Protein AF-A0A537M0L9-F1 (afdb_monomer)

Radius of gyration: 21.34 Å; Cα contacts (8 Å, |Δi|>4): 87; chains: 1; bounding box: 41×54×50 Å

Sequence (105 aa):
MASITVQRPVVIKAIVTEAFKRLYVADLEEAIKRVDAIVQQIDVQSRRVELERQVSPQTRNIRAQLEMERQRQEGTRIELQARLREAQDLQLNTEFLQGTIEGTV

Nearest PDB structures (foldseek):
  8vaa-assembly1_S  TM=8.910E-01  e=4.530E-01  Legionella pneumophila
  8vaa-assembly1_K  TM=8.905E-01  e=5.833E-01  Legionella pneumophila
  8vaa-assembly1_Q  TM=8.910E-01  e=5.833E-01  Legionella pneumophila
  6r1m-assembly1_B  TM=4.943E-01  e=2.658E+00  Escherichia coli
  6r1m-assembly1_A  TM=4.969E-01  e=3.422E+00  Escherichia coli

Solvent-accessible surface area (backbone atoms only — not comparable to full-atom values): 6104 Å² total; per-residue (Å²): 135,89,85,82,77,52,83,43,84,41,71,49,69,44,70,34,40,74,67,54,49,52,52,53,48,49,53,45,53,51,51,44,53,52,50,52,52,53,48,52,52,50,51,54,52,49,53,53,62,63,68,49,85,68,87,42,76,65,53,55,52,51,51,56,49,53,50,53,51,45,54,50,52,51,52,52,44,53,53,49,52,50,51,43,52,54,56,68,68,57,57,77,75,38,81,40,79,80,46,76,46,83,42,82,90

pLDDT: mean 71.6, std 15.48, range [29.91, 89.31]

InterPro domains:
  IPR021297 YlqD protein [PF11068] (5-105)

Structure (mmCIF, N/CA/C/O backbone):
data_AF-A0A537M0L9-F1
#
_entry.id   AF-A0A537M0L9-F1
#
loop_
_atom_site.group_PDB
_atom_site.id
_atom_site.type_symbol
_atom_site.label_atom_id
_atom_site.label_alt_id
_atom_site.label_comp_id
_atom_site.label_asym_id
_atom_site.label_entity_id
_atom_site.label_seq_id
_atom_site.pdbx_PDB_ins_code
_atom_site.Cartn_x
_atom_site.Cartn_y
_atom_site.Cartn_z
_atom_site.occupancy
_atom_site.B_iso_or_equiv
_atom_site.auth_seq_id
_atom_site.auth_comp_id
_atom_site.auth_asym_id
_atom_site.auth_atom_id
_atom_site.pdbx_PDB_model_num
ATOM 1 N N . MET A 1 1 ? -11.349 44.052 13.130 1.00 38.19 1 MET A N 1
ATOM 2 C CA . MET A 1 1 ? -11.109 42.907 14.034 1.00 38.19 1 MET A CA 1
ATOM 3 C C . MET A 1 1 ? -10.186 41.951 13.299 1.00 38.19 1 MET A C 1
ATOM 5 O O . MET A 1 1 ? -10.534 41.563 12.194 1.00 38.19 1 MET A O 1
ATOM 9 N N . ALA A 1 2 ? -8.993 41.677 13.829 1.00 47.25 2 ALA A N 1
ATOM 10 C CA . ALA A 1 2 ? -8.024 40.779 13.197 1.00 47.25 2 ALA A CA 1
ATOM 11 C C . ALA A 1 2 ? -8.293 39.341 13.666 1.00 47.25 2 ALA A C 1
ATOM 13 O O . ALA A 1 2 ? -8.204 39.068 14.861 1.00 47.25 2 ALA A O 1
ATOM 14 N N . SER A 1 3 ? -8.670 38.448 12.750 1.00 56.34 3 SER A N 1
ATOM 15 C CA . SER A 1 3 ? -8.791 37.012 13.017 1.00 56.34 3 SER A CA 1
ATOM 16 C C . SER A 1 3 ? -7.423 36.352 12.856 1.00 56.34 3 SER A C 1
ATOM 18 O O . SER A 1 3 ? -6.789 36.507 11.813 1.00 56.34 3 SER A O 1
ATOM 20 N N . ILE A 1 4 ? -6.969 35.625 13.875 1.00 59.53 4 ILE A N 1
ATOM 21 C CA . ILE A 1 4 ? -5.758 34.801 13.821 1.00 59.53 4 ILE A CA 1
ATOM 22 C C . ILE A 1 4 ? -6.208 33.351 13.660 1.00 59.53 4 ILE A C 1
ATOM 24 O O . ILE A 1 4 ? -6.943 32.844 14.502 1.00 59.53 4 ILE A O 1
ATOM 28 N N . THR A 1 5 ? -5.771 32.706 12.582 1.00 44.34 5 THR A N 1
ATOM 29 C CA . THR A 1 5 ? -6.016 31.285 12.307 1.00 44.34 5 THR A CA 1
ATOM 30 C C . THR A 1 5 ? -4.878 30.467 12.909 1.00 44.34 5 THR A C 1
ATOM 32 O O . THR A 1 5 ? -3.709 30.752 12.640 1.00 44.34 5 THR A O 1
ATOM 35 N N . VAL A 1 6 ? -5.201 29.469 13.732 1.00 51.72 6 VAL A N 1
ATOM 36 C CA . VAL A 1 6 ? -4.203 28.641 14.432 1.00 51.72 6 VAL A CA 1
ATOM 37 C C . VAL A 1 6 ? -4.354 27.195 13.979 1.00 51.72 6 VAL A C 1
ATOM 39 O O . VAL A 1 6 ? -5.444 26.629 14.040 1.00 51.72 6 VAL A O 1
ATOM 42 N N . GLN A 1 7 ? -3.259 26.578 13.535 1.00 43.31 7 GLN A N 1
ATOM 43 C CA . GLN A 1 7 ? -3.258 25.157 13.195 1.00 43.31 7 GLN A CA 1
ATOM 44 C C . GLN A 1 7 ? -3.137 24.317 14.467 1.00 43.31 7 GLN A C 1
ATOM 46 O O . GLN A 1 7 ? -2.176 24.463 15.225 1.00 43.31 7 GLN A O 1
ATOM 51 N N . ARG A 1 8 ? -4.126 23.451 14.719 1.00 41.50 8 ARG A N 1
ATOM 52 C CA . ARG A 1 8 ? -4.127 22.534 15.865 1.00 41.50 8 ARG A CA 1
ATOM 53 C C . ARG A 1 8 ? -4.133 21.087 15.361 1.00 41.50 8 ARG A C 1
ATOM 55 O O . ARG A 1 8 ? -5.043 20.725 14.613 1.00 41.50 8 ARG A O 1
ATOM 62 N N . PRO A 1 9 ? -3.199 20.230 15.807 1.00 41.06 9 PRO A N 1
ATOM 63 C CA . PRO A 1 9 ? -3.268 18.806 15.502 1.00 41.06 9 PRO A CA 1
ATOM 64 C C . PRO A 1 9 ? -4.512 18.206 16.173 1.00 41.06 9 PRO A C 1
ATOM 66 O O . PRO A 1 9 ? -4.662 18.269 17.396 1.00 41.06 9 PRO A O 1
ATOM 69 N N . VAL A 1 10 ? -5.431 17.654 15.377 1.00 44.06 10 VAL A N 1
ATOM 70 C CA . VAL A 1 10 ? -6.612 16.934 15.863 1.00 44.06 10 VAL A CA 1
ATOM 71 C C . VAL A 1 10 ? -6.344 15.445 15.708 1.00 44.06 10 VAL A C 1
ATOM 73 O O . VAL A 1 10 ? -6.195 14.914 14.611 1.00 44.06 10 VAL A O 1
ATOM 76 N N . VAL A 1 11 ? -6.263 14.765 16.842 1.00 46.25 11 VAL A N 1
ATOM 77 C CA . VAL A 1 11 ? -6.079 13.319 16.893 1.00 46.25 11 VAL A CA 1
ATOM 78 C C . VAL A 1 11 ? -7.455 12.663 16.843 1.00 46.25 11 VAL A C 1
ATOM 80 O O . VAL A 1 11 ? -8.234 12.807 17.787 1.00 46.25 11 VAL A O 1
ATOM 83 N N . I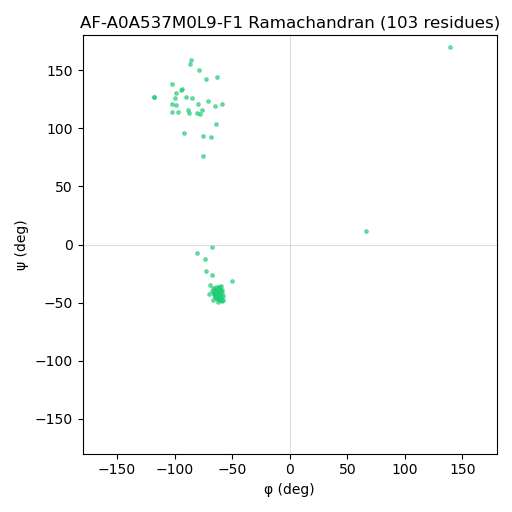LE A 1 12 ? -7.770 11.947 15.759 1.00 50.84 12 ILE A N 1
ATOM 84 C CA . ILE A 1 12 ? -8.993 11.138 15.701 1.00 50.84 12 ILE A CA 1
ATOM 85 C C . ILE A 1 12 ? -8.721 9.830 16.444 1.00 50.84 12 ILE A C 1
ATOM 87 O O . ILE A 1 12 ? -7.920 9.000 16.012 1.00 50.84 12 ILE A O 1
ATOM 91 N N . LYS A 1 13 ? -9.408 9.655 17.573 1.00 51.50 13 LYS A N 1
ATOM 92 C CA . LYS A 1 13 ? -9.453 8.395 18.315 1.00 51.50 13 LYS A CA 1
ATOM 93 C C . LYS A 1 13 ? -10.722 7.651 17.916 1.00 51.50 13 LYS A C 1
ATOM 95 O O . LYS A 1 13 ? -11.820 8.130 18.195 1.00 51.50 13 LYS A O 1
ATOM 100 N N . ALA A 1 14 ? -10.578 6.506 17.257 1.00 60.19 14 ALA A N 1
ATOM 101 C CA . ALA A 1 14 ? -11.702 5.622 16.973 1.00 60.19 14 ALA A CA 1
ATOM 102 C C . ALA A 1 14 ? -11.809 4.574 18.087 1.00 60.19 14 ALA A C 1
ATOM 104 O O . ALA A 1 14 ? -10.807 3.975 18.485 1.00 60.19 14 ALA A O 1
ATOM 105 N N . ILE A 1 15 ? -13.023 4.342 18.591 1.00 62.03 15 ILE A N 1
ATOM 106 C CA . ILE A 1 15 ? -13.296 3.174 19.434 1.00 62.03 15 ILE A CA 1
ATOM 107 C C . ILE A 1 15 ? -13.254 1.957 18.513 1.00 62.03 15 ILE A C 1
ATOM 109 O O . ILE A 1 15 ? -13.993 1.908 17.525 1.00 62.03 15 ILE A O 1
ATOM 113 N N . VAL A 1 16 ? -12.403 0.978 18.827 1.00 63.38 16 VAL A N 1
ATOM 114 C CA . VAL A 1 16 ? -12.305 -0.263 18.049 1.00 63.38 16 VAL A CA 1
ATOM 115 C C . VAL A 1 16 ? -13.589 -1.072 18.235 1.00 63.38 16 VAL A C 1
ATOM 117 O O . VAL A 1 16 ? -13.736 -1.853 19.176 1.00 63.38 16 VAL A O 1
ATOM 120 N N . THR A 1 17 ? -14.540 -0.859 17.328 1.00 72.50 17 THR A N 1
ATOM 121 C CA . THR A 1 17 ? -15.734 -1.695 17.171 1.00 72.50 17 THR A CA 1
ATOM 122 C C . THR A 1 17 ? -15.420 -2.888 16.269 1.00 72.50 17 THR A C 1
ATOM 124 O O . THR A 1 17 ? -14.488 -2.849 15.463 1.00 72.50 17 THR A O 1
ATOM 127 N N . GLU A 1 18 ? -16.208 -3.960 16.359 1.00 70.62 18 GLU A N 1
ATOM 128 C CA . GLU A 1 18 ? -16.005 -5.147 15.514 1.00 70.62 18 GL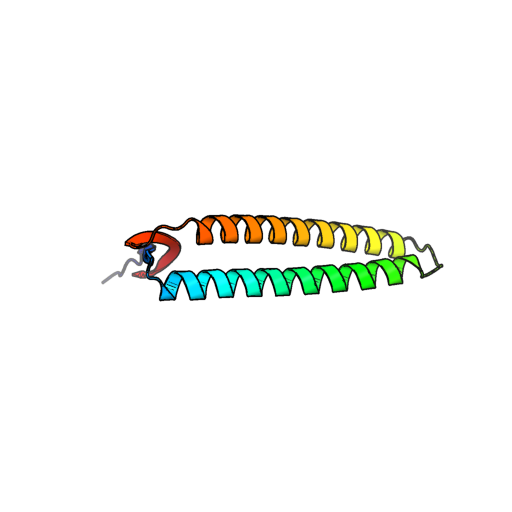U A CA 1
ATOM 129 C C . GLU A 1 18 ? -16.156 -4.822 14.015 1.00 70.62 18 GLU A C 1
ATOM 131 O O . GLU A 1 18 ? -15.386 -5.310 13.185 1.00 70.62 18 GLU A O 1
ATOM 136 N N . ALA A 1 19 ? -17.093 -3.930 13.674 1.00 72.94 19 ALA A N 1
ATOM 137 C CA . ALA A 1 19 ? -17.281 -3.431 12.313 1.00 72.94 19 ALA A CA 1
ATOM 138 C C . ALA A 1 19 ? -16.071 -2.618 11.824 1.00 72.94 19 ALA A C 1
ATOM 140 O O . ALA A 1 19 ? -15.606 -2.836 10.707 1.00 72.94 19 ALA A O 1
ATOM 141 N N . PHE A 1 20 ? -15.521 -1.738 12.672 1.00 73.56 20 PHE A N 1
ATOM 142 C CA . PHE A 1 20 ? -14.302 -0.986 12.363 1.00 73.56 20 PHE A CA 1
ATOM 143 C C . PHE A 1 20 ? -13.120 -1.923 12.113 1.00 73.56 20 PHE A C 1
ATOM 145 O O . PHE A 1 20 ? -12.443 -1.791 11.099 1.00 73.56 20 PHE A O 1
ATOM 152 N N . LYS A 1 21 ? -12.908 -2.912 12.990 1.00 71.38 21 LYS A N 1
ATOM 153 C CA . LYS A 1 21 ? -11.811 -3.877 12.850 1.00 71.38 21 LYS A CA 1
ATOM 154 C C . LYS A 1 21 ? -11.926 -4.678 11.550 1.00 71.38 21 LYS A C 1
ATOM 156 O O . LYS A 1 21 ? -10.928 -4.830 10.855 1.00 71.38 21 LYS A O 1
ATOM 161 N N . ARG A 1 22 ? -13.129 -5.142 11.182 1.00 76.00 22 ARG A N 1
ATOM 162 C CA . ARG A 1 22 ? -13.347 -5.842 9.901 1.00 76.00 22 ARG A CA 1
ATOM 163 C C . ARG A 1 22 ? -13.050 -4.965 8.693 1.00 76.00 22 ARG A C 1
ATOM 165 O O . ARG A 1 22 ? -12.344 -5.421 7.803 1.00 76.00 22 ARG A O 1
ATOM 172 N N . LEU A 1 23 ? -13.588 -3.745 8.657 1.00 79.31 23 LEU A N 1
ATOM 173 C CA . LEU A 1 23 ? -13.368 -2.825 7.538 1.00 79.31 23 LEU A CA 1
ATOM 174 C C . LEU A 1 23 ? -11.890 -2.450 7.421 1.00 79.31 23 LEU A C 1
ATOM 176 O O . LEU A 1 23 ? -11.326 -2.532 6.341 1.00 79.31 23 LEU A O 1
ATOM 180 N N . TYR A 1 24 ? -11.239 -2.145 8.542 1.00 78.44 24 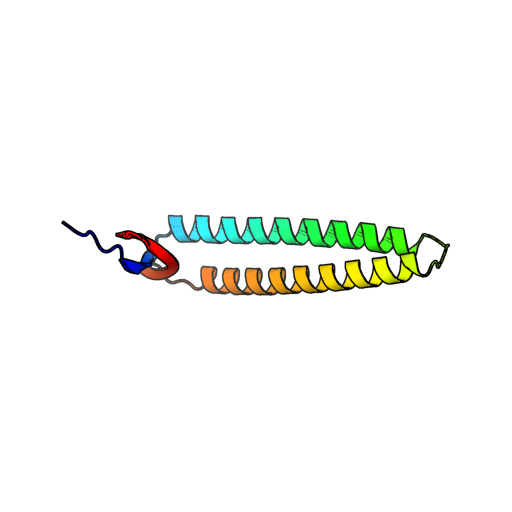TYR A N 1
ATOM 181 C CA . TYR A 1 24 ? -9.828 -1.774 8.563 1.00 78.44 24 TYR A CA 1
ATOM 182 C C . TYR A 1 24 ? -8.910 -2.913 8.100 1.00 78.44 24 TYR A C 1
ATOM 184 O O . TYR A 1 24 ? -7.996 -2.692 7.309 1.00 78.44 24 TYR A O 1
ATOM 192 N N . VAL A 1 25 ? -9.176 -4.148 8.539 1.00 81.44 25 VAL A N 1
ATOM 193 C CA . VAL A 1 25 ? -8.457 -5.337 8.056 1.00 81.44 25 VAL A CA 1
ATOM 194 C C . VAL A 1 25 ? -8.708 -5.554 6.562 1.00 81.44 25 VAL A C 1
ATOM 196 O O . VAL A 1 25 ? -7.751 -5.775 5.825 1.00 81.44 25 VAL A O 1
ATOM 199 N N . ALA A 1 26 ? -9.955 -5.432 6.096 1.00 80.38 26 ALA A N 1
ATOM 200 C CA . ALA A 1 26 ? -10.292 -5.584 4.681 1.00 80.38 26 ALA A CA 1
ATOM 201 C C . ALA A 1 26 ? -9.601 -4.528 3.797 1.00 80.38 26 ALA A C 1
ATOM 203 O O . ALA A 1 26 ? -9.045 -4.875 2.755 1.00 80.38 26 ALA A O 1
ATOM 204 N N . ASP A 1 27 ? -9.563 -3.268 4.236 1.00 82.44 27 ASP A N 1
ATOM 205 C CA . ASP A 1 27 ? -8.883 -2.176 3.533 1.00 82.44 27 ASP A CA 1
ATOM 206 C C . ASP A 1 27 ? -7.370 -2.425 3.434 1.00 82.44 27 ASP A C 1
ATOM 208 O O . ASP A 1 27 ? -6.764 -2.214 2.378 1.00 82.44 27 ASP A O 1
ATOM 212 N N . LEU A 1 28 ? -6.750 -2.904 4.521 1.00 81.19 28 LEU A N 1
ATOM 213 C CA . LEU A 1 28 ? -5.331 -3.269 4.542 1.00 81.19 28 LEU A CA 1
ATOM 214 C C . LEU A 1 28 ? -5.043 -4.469 3.631 1.00 81.19 28 LEU A C 1
ATOM 216 O O . LEU A 1 28 ? -4.067 -4.442 2.882 1.00 81.19 28 LEU A O 1
ATOM 220 N N . GLU A 1 29 ? -5.895 -5.495 3.637 1.00 84.19 29 GLU A N 1
ATOM 221 C CA . GLU A 1 29 ? -5.781 -6.639 2.726 1.00 84.19 29 GLU A CA 1
ATOM 222 C C . GLU A 1 29 ? -5.920 -6.223 1.256 1.00 84.19 29 GLU A C 1
ATOM 224 O O . GLU A 1 29 ? -5.171 -6.699 0.400 1.00 84.19 29 GLU A O 1
ATOM 229 N N . GLU A 1 30 ? -6.848 -5.320 0.938 1.00 86.50 30 GLU A N 1
ATOM 230 C CA . GLU A 1 30 ? -7.017 -4.795 -0.417 1.00 86.50 30 GLU A CA 1
ATOM 231 C C . GLU A 1 30 ? -5.819 -3.935 -0.845 1.00 86.50 30 GLU A C 1
ATOM 233 O O . GLU A 1 30 ? -5.343 -4.044 -1.979 1.00 86.50 30 GLU A O 1
ATOM 238 N N . ALA A 1 31 ? -5.283 -3.113 0.061 1.00 78.50 31 ALA A N 1
ATOM 239 C CA . ALA A 1 31 ? -4.062 -2.353 -0.180 1.00 78.50 31 ALA A CA 1
ATOM 240 C C . ALA A 1 31 ? -2.866 -3.275 -0.467 1.00 78.50 31 ALA A C 1
ATOM 242 O O . ALA A 1 31 ? -2.146 -3.038 -1.438 1.00 78.50 31 ALA A O 1
ATOM 243 N N . ILE A 1 32 ? -2.698 -4.356 0.303 1.00 83.12 32 ILE A N 1
ATOM 244 C CA . ILE A 1 32 ? -1.654 -5.364 0.063 1.00 83.12 32 ILE A CA 1
ATOM 245 C C . ILE A 1 32 ? -1.843 -6.016 -1.310 1.00 83.12 32 ILE A C 1
ATOM 247 O O . ILE A 1 32 ? -0.892 -6.072 -2.084 1.00 83.12 32 ILE A O 1
ATOM 251 N N . LYS A 1 33 ? -3.066 -6.431 -1.666 1.00 86.81 33 LYS A N 1
ATOM 252 C CA . LYS A 1 33 ? -3.354 -7.016 -2.990 1.00 86.81 33 LYS A CA 1
ATOM 253 C C . LYS A 1 33 ? -3.009 -6.069 -4.140 1.00 86.81 33 LYS A C 1
ATOM 255 O O . LYS A 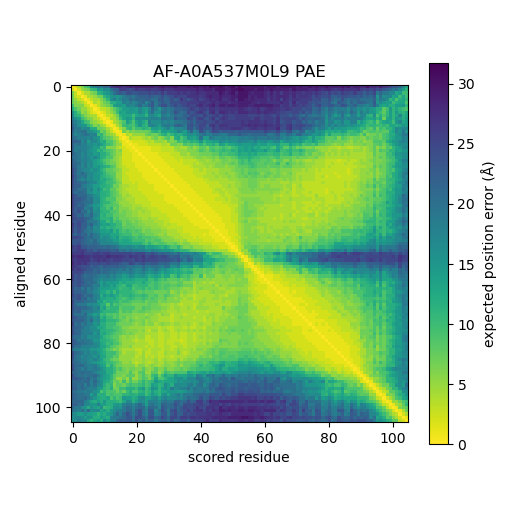1 33 ? -2.490 -6.515 -5.161 1.00 86.81 33 LYS A O 1
ATOM 260 N N . ARG A 1 34 ? -3.282 -4.768 -3.990 1.00 86.62 34 ARG A N 1
ATOM 261 C CA . ARG A 1 34 ? -2.898 -3.755 -4.988 1.00 86.62 34 ARG A CA 1
ATOM 262 C C . ARG A 1 34 ? -1.382 -3.656 -5.139 1.00 86.62 34 ARG A C 1
ATOM 264 O O . ARG A 1 34 ? -0.901 -3.632 -6.268 1.00 86.62 34 ARG A O 1
ATOM 271 N N . VAL A 1 35 ? -0.643 -3.619 -4.030 1.00 83.75 35 VAL A N 1
ATOM 272 C CA . VAL A 1 35 ? 0.828 -3.586 -4.060 1.00 83.75 35 VAL A CA 1
ATOM 273 C C . VAL A 1 35 ? 1.388 -4.863 -4.691 1.00 83.75 35 VAL A C 1
ATOM 275 O O . VAL A 1 35 ? 2.235 -4.772 -5.575 1.00 83.75 35 VAL A O 1
ATOM 278 N N . ASP A 1 36 ? 0.855 -6.034 -4.340 1.00 86.12 36 ASP A N 1
ATOM 279 C CA . ASP A 1 36 ? 1.262 -7.318 -4.927 1.00 86.12 36 ASP A CA 1
ATOM 280 C C . ASP A 1 36 ? 1.060 -7.342 -6.453 1.00 86.12 36 ASP A C 1
ATOM 282 O O . ASP A 1 36 ? 1.937 -7.793 -7.191 1.00 86.12 36 ASP A O 1
ATOM 286 N N . ALA A 1 37 ? -0.060 -6.806 -6.950 1.00 89.31 37 ALA A N 1
ATOM 287 C CA . ALA A 1 37 ? -0.315 -6.701 -8.388 1.00 89.31 37 ALA A CA 1
ATOM 288 C C . ALA A 1 37 ? 0.696 -5.780 -9.099 1.00 89.31 37 ALA A C 1
ATOM 290 O O . ALA A 1 37 ? 1.157 -6.097 -10.198 1.00 89.31 37 ALA A O 1
ATOM 291 N N . ILE A 1 38 ? 1.077 -4.665 -8.466 1.00 86.31 38 ILE A N 1
ATOM 292 C CA . ILE A 1 38 ? 2.099 -3.746 -8.989 1.00 86.31 38 ILE A CA 1
ATOM 293 C C . ILE A 1 38 ? 3.462 -4.446 -9.049 1.00 86.31 38 ILE A C 1
ATOM 295 O O . ILE A 1 38 ? 4.136 -4.375 -10.077 1.00 86.31 38 ILE A O 1
ATOM 299 N N . VAL A 1 39 ? 3.852 -5.165 -7.992 1.00 86.75 39 VAL A N 1
ATOM 300 C CA . VAL A 1 39 ? 5.110 -5.930 -7.955 1.00 86.75 39 VAL A CA 1
ATOM 301 C C . VAL A 1 39 ? 5.142 -6.974 -9.074 1.00 86.75 39 VAL A C 1
ATOM 303 O O . VAL A 1 39 ? 6.115 -7.037 -9.824 1.00 86.75 39 VAL A O 1
ATOM 306 N N . GLN A 1 40 ? 4.055 -7.724 -9.275 1.00 88.69 40 GLN A N 1
ATOM 307 C CA . GLN A 1 40 ? 3.958 -8.684 -10.380 1.00 88.69 40 GLN A CA 1
ATOM 308 C C . GLN A 1 40 ? 4.102 -8.019 -11.754 1.00 88.69 40 GLN A C 1
ATOM 310 O O . GLN A 1 40 ? 4.758 -8.561 -12.646 1.00 88.69 40 GLN A O 1
ATOM 315 N N . GLN A 1 41 ? 3.513 -6.838 -11.944 1.00 88.19 41 GLN A N 1
ATOM 316 C CA . GLN A 1 41 ? 3.642 -6.094 -13.193 1.00 88.19 41 GLN A CA 1
ATOM 317 C C . GLN A 1 41 ? 5.093 -5.649 -13.443 1.00 88.19 41 GLN A C 1
ATOM 319 O O . GLN A 1 41 ? 5.582 -5.779 -14.570 1.00 88.19 41 GLN A O 1
ATOM 324 N N . ILE A 1 42 ? 5.792 -5.188 -12.402 1.00 85.44 42 ILE A N 1
ATOM 325 C CA . ILE A 1 42 ? 7.219 -4.833 -12.454 1.00 85.44 42 ILE A CA 1
ATOM 326 C C . ILE A 1 42 ? 8.073 -6.063 -12.785 1.00 8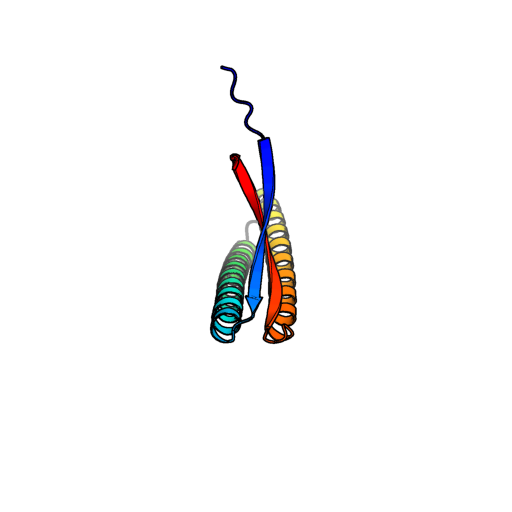5.44 42 ILE A C 1
ATOM 328 O O . ILE A 1 42 ? 8.984 -5.969 -13.610 1.00 85.44 42 ILE A O 1
ATOM 332 N N . ASP A 1 43 ? 7.763 -7.231 -12.223 1.00 85.31 43 ASP A N 1
ATOM 333 C CA . ASP A 1 43 ? 8.490 -8.476 -12.503 1.00 85.31 43 ASP A CA 1
ATOM 334 C C . ASP A 1 43 ? 8.341 -8.910 -13.966 1.00 85.31 43 ASP A C 1
ATOM 336 O O . ASP A 1 43 ? 9.317 -9.298 -14.616 1.00 85.31 43 ASP A O 1
ATOM 340 N N . VAL A 1 44 ? 7.132 -8.805 -14.525 1.00 88.75 44 VAL A N 1
ATOM 341 C CA . VAL A 1 44 ? 6.881 -9.096 -15.946 1.00 88.75 44 VAL A CA 1
ATOM 342 C C . VAL A 1 44 ? 7.657 -8.129 -16.843 1.00 88.75 44 VAL A C 1
ATOM 344 O O . VAL A 1 44 ? 8.280 -8.557 -17.819 1.00 88.75 44 VAL A O 1
ATOM 347 N N . GLN A 1 45 ? 7.660 -6.835 -16.512 1.00 84.38 45 GLN A N 1
ATOM 348 C CA . GLN A 1 45 ? 8.433 -5.829 -17.244 1.00 84.38 45 GLN A CA 1
ATOM 349 C C . GLN A 1 45 ? 9.941 -6.083 -17.144 1.00 84.38 45 GLN A C 1
ATOM 351 O O . GLN A 1 45 ? 10.632 -6.028 -18.161 1.00 84.38 45 GLN A O 1
ATOM 356 N N . SER A 1 46 ? 10.435 -6.442 -15.960 1.00 83.44 46 SER A N 1
ATOM 357 C CA . SER A 1 46 ? 11.841 -6.777 -15.722 1.00 83.44 46 SER A CA 1
ATOM 358 C C . SER A 1 46 ? 12.272 -7.973 -16.568 1.00 83.44 46 SER A C 1
ATOM 360 O O . SER A 1 46 ? 13.250 -7.874 -17.308 1.00 83.44 46 SER A O 1
ATOM 362 N N . ARG A 1 47 ? 11.483 -9.057 -16.583 1.00 83.94 47 ARG A N 1
ATOM 363 C CA . ARG A 1 47 ? 11.743 -10.226 -17.445 1.00 83.94 47 ARG A CA 1
ATOM 364 C C . ARG A 1 47 ? 11.731 -9.875 -18.931 1.00 83.94 47 ARG A C 1
ATOM 366 O O . ARG A 1 47 ? 12.545 -10.395 -19.690 1.00 83.94 47 ARG A O 1
ATOM 373 N N . ARG A 1 48 ? 10.838 -8.98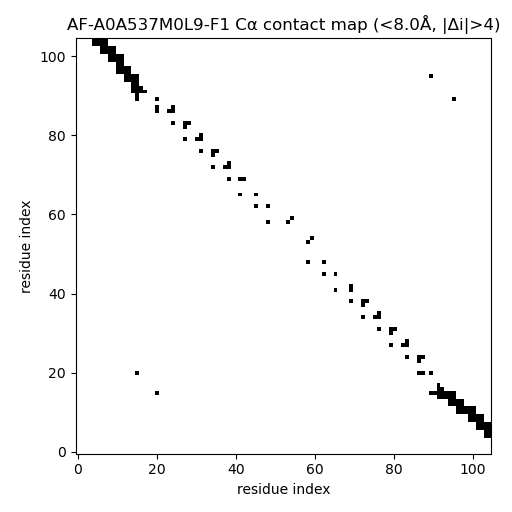2 -19.373 1.00 84.38 48 ARG A N 1
ATOM 374 C CA . ARG A 1 48 ? 10.811 -8.522 -20.772 1.00 84.38 48 ARG A CA 1
ATOM 375 C C . ARG A 1 48 ? 12.106 -7.793 -21.143 1.00 84.38 48 ARG A C 1
ATOM 377 O O . ARG A 1 48 ? 12.700 -8.100 -22.171 1.00 84.38 48 ARG A O 1
ATOM 384 N N . VAL A 1 49 ? 12.570 -6.894 -20.276 1.00 80.44 49 VAL A N 1
ATOM 385 C CA . VAL A 1 49 ? 13.833 -6.150 -20.437 1.00 80.44 49 VAL A CA 1
ATOM 386 C C . VAL A 1 49 ? 15.064 -7.071 -20.320 1.00 80.44 49 VAL A C 1
ATOM 388 O O . VAL A 1 49 ? 16.125 -6.788 -20.884 1.00 80.44 49 VAL A O 1
ATOM 391 N N . GLU A 1 50 ? 14.961 -8.189 -19.600 1.00 78.19 50 GLU A N 1
ATOM 392 C CA . GLU A 1 50 ? 15.996 -9.231 -19.557 1.00 78.19 50 GLU A CA 1
ATOM 393 C C . GLU A 1 50 ? 16.119 -10.008 -20.869 1.00 78.19 50 GLU A C 1
ATOM 395 O O . GLU A 1 50 ? 17.236 -10.258 -21.327 1.00 78.19 50 GLU A O 1
ATOM 400 N N . LEU A 1 51 ? 14.983 -10.359 -21.477 1.00 79.69 51 LEU A N 1
ATOM 401 C CA . LEU A 1 51 ? 14.908 -11.122 -22.725 1.00 79.69 51 LEU A CA 1
ATOM 402 C C . LEU A 1 51 ? 15.307 -10.301 -23.962 1.00 79.69 51 LEU A C 1
ATOM 404 O O . LEU A 1 51 ? 15.721 -10.874 -24.975 1.00 79.69 51 LEU A O 1
ATOM 408 N N . GLU A 1 52 ? 15.214 -8.973 -23.894 1.00 77.06 52 GLU A N 1
ATOM 409 C CA . GLU A 1 52 ? 15.720 -8.075 -24.931 1.00 77.06 52 GLU A CA 1
ATOM 410 C C . GLU A 1 52 ? 17.256 -8.188 -25.038 1.00 77.06 52 GLU A C 1
ATOM 412 O O . GLU A 1 52 ? 18.020 -7.676 -24.222 1.00 77.06 52 GLU A O 1
ATOM 417 N N . ARG A 1 53 ? 17.728 -8.883 -26.085 1.00 60.16 53 ARG A N 1
ATOM 418 C CA . ARG A 1 53 ? 19.150 -9.213 -26.333 1.00 60.16 53 ARG A CA 1
ATOM 419 C C . ARG A 1 53 ? 20.050 -8.011 -26.662 1.00 60.16 53 ARG A C 1
ATOM 421 O O . ARG A 1 53 ? 21.251 -8.188 -26.856 1.00 60.16 53 ARG A O 1
ATOM 428 N N . GLN A 1 54 ? 19.503 -6.800 -26.744 1.00 66.00 54 GLN A N 1
ATOM 429 C CA . GLN A 1 54 ? 20.279 -5.586 -26.980 1.00 66.00 54 GLN A CA 1
ATOM 430 C C . GLN A 1 54 ? 20.680 -4.966 -25.640 1.00 66.00 54 GLN A C 1
ATOM 432 O O . GLN A 1 54 ? 19.924 -4.221 -25.016 1.00 66.00 54 GLN A O 1
ATOM 437 N N . VAL A 1 55 ? 21.898 -5.273 -25.189 1.00 62.97 55 VAL A N 1
ATOM 438 C CA . VAL A 1 55 ? 22.496 -4.640 -24.006 1.00 62.97 55 VAL A CA 1
ATOM 439 C C . VAL A 1 55 ? 22.954 -3.229 -24.387 1.00 62.97 55 VAL A C 1
ATOM 441 O O . VAL A 1 55 ? 24.134 -2.974 -24.609 1.00 62.97 55 VAL A O 1
ATOM 444 N N . SER A 1 56 ? 21.998 -2.308 -24.497 1.00 71.19 56 SER A N 1
ATOM 445 C CA . SER A 1 56 ? 22.263 -0.871 -24.567 1.00 71.19 56 SER A CA 1
ATOM 446 C C . SER A 1 56 ? 22.555 -0.334 -23.154 1.00 71.19 56 SER A C 1
ATOM 448 O O . SER A 1 56 ? 22.007 -0.853 -22.172 1.00 71.19 56 SER A O 1
ATOM 450 N N . PRO A 1 57 ? 23.374 0.726 -22.998 1.00 72.00 57 PRO A N 1
ATOM 451 C CA . PRO A 1 57 ? 23.486 1.469 -21.739 1.00 72.00 57 PRO A CA 1
ATOM 452 C C . PRO A 1 57 ? 22.120 1.894 -21.171 1.00 72.00 57 PRO A C 1
ATOM 454 O O . PRO A 1 57 ? 21.930 1.914 -19.957 1.00 72.00 57 PRO A O 1
ATOM 457 N N . GLN A 1 58 ? 21.143 2.156 -22.045 1.00 74.69 58 GLN A N 1
ATOM 458 C CA . GLN A 1 58 ? 19.768 2.489 -21.665 1.00 74.69 58 GLN A CA 1
ATOM 459 C C . GLN A 1 58 ? 19.060 1.311 -20.978 1.00 74.69 58 GLN A C 1
ATOM 461 O O . GLN A 1 58 ? 18.427 1.499 -19.942 1.00 74.69 58 GLN A O 1
ATOM 466 N N . THR A 1 59 ? 19.240 0.085 -21.479 1.00 74.88 59 THR A N 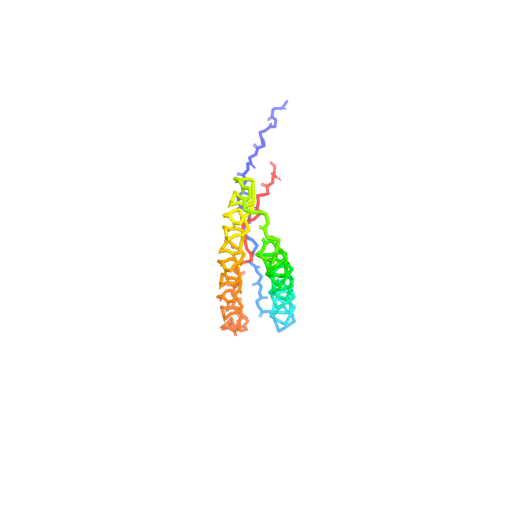1
ATOM 467 C CA . THR A 1 59 ? 18.666 -1.142 -20.900 1.00 74.88 59 THR A CA 1
ATOM 468 C C . THR A 1 59 ? 19.182 -1.389 -19.480 1.00 74.88 59 THR A C 1
ATOM 470 O O . THR A 1 59 ? 18.423 -1.804 -18.607 1.00 74.88 59 THR A O 1
ATOM 473 N N . ARG A 1 60 ? 20.462 -1.094 -19.208 1.00 77.19 60 ARG A N 1
ATOM 474 C CA . ARG A 1 60 ? 21.039 -1.211 -17.854 1.00 77.19 60 ARG A CA 1
ATOM 475 C C . ARG A 1 60 ? 20.427 -0.210 -16.874 1.00 77.19 60 ARG A C 1
ATOM 477 O O . ARG A 1 60 ? 20.110 -0.593 -15.753 1.00 77.19 60 ARG A O 1
ATOM 484 N N . ASN A 1 61 ? 20.219 1.035 -17.304 1.00 82.12 61 ASN A N 1
ATOM 485 C CA . ASN A 1 61 ? 19.587 2.059 -16.468 1.00 82.12 61 ASN A CA 1
ATOM 486 C C . ASN A 1 61 ? 18.124 1.714 -16.153 1.00 82.12 61 ASN A C 1
ATOM 488 O O . ASN A 1 61 ? 17.709 1.842 -15.006 1.00 82.12 61 ASN A O 1
ATOM 492 N N . ILE A 1 62 ? 17.371 1.216 -17.140 1.00 81.75 62 ILE A N 1
ATOM 493 C CA . ILE A 1 62 ? 15.979 0.776 -16.951 1.00 81.75 62 ILE A CA 1
ATOM 494 C C . ILE A 1 62 ? 15.908 -0.385 -15.950 1.00 81.75 62 ILE A C 1
ATOM 496 O O . ILE A 1 62 ? 15.078 -0.360 -15.048 1.00 81.75 62 ILE A O 1
ATOM 500 N N . ARG A 1 63 ? 16.815 -1.368 -16.039 1.00 79.88 63 ARG A N 1
ATOM 501 C CA . ARG A 1 63 ? 16.889 -2.462 -15.052 1.00 79.88 63 ARG A CA 1
ATOM 502 C C . ARG A 1 63 ? 17.151 -1.952 -13.637 1.00 79.88 63 ARG A C 1
ATOM 504 O O . ARG A 1 63 ? 16.483 -2.389 -12.710 1.00 79.88 63 ARG A O 1
ATOM 511 N N . ALA A 1 64 ? 18.094 -1.025 -13.470 1.00 84.00 64 ALA A N 1
ATOM 512 C CA . ALA A 1 64 ? 18.410 -0.473 -12.154 1.00 84.00 64 ALA A CA 1
ATOM 513 C C . ALA 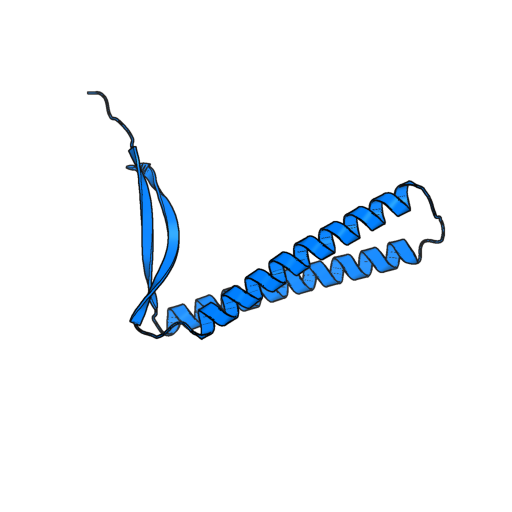A 1 64 ? 17.228 0.310 -11.552 1.00 84.00 64 ALA A C 1
ATOM 515 O O . ALA A 1 64 ? 16.995 0.238 -10.348 1.00 84.00 64 ALA A O 1
ATOM 516 N N . GLN A 1 65 ? 16.463 1.022 -12.387 1.00 84.75 65 GLN A N 1
ATOM 517 C CA . GLN A 1 65 ? 15.244 1.718 -11.964 1.00 84.75 65 GLN A CA 1
ATOM 518 C C . GLN A 1 65 ? 14.142 0.737 -11.548 1.00 84.75 65 GLN A C 1
ATOM 520 O O . GLN A 1 65 ? 13.599 0.883 -10.458 1.00 84.75 65 GLN A O 1
ATOM 525 N N . LEU A 1 66 ? 13.869 -0.293 -12.358 1.00 84.56 66 LEU A N 1
ATOM 526 C CA . LEU A 1 66 ? 12.864 -1.318 -12.043 1.00 84.56 66 LEU A CA 1
ATOM 527 C C . LEU A 1 66 ? 13.211 -2.097 -10.766 1.00 84.56 66 LEU A C 1
ATOM 529 O O . LEU A 1 66 ? 12.336 -2.365 -9.949 1.00 84.56 66 LEU A O 1
ATOM 533 N N . GLU A 1 67 ? 14.489 -2.415 -10.558 1.00 84.38 67 GLU A N 1
ATOM 534 C CA . GLU A 1 67 ? 14.978 -3.060 -9.335 1.00 84.38 67 GLU A CA 1
ATOM 535 C C . GLU A 1 67 ? 14.735 -2.182 -8.098 1.00 84.38 67 GLU A C 1
ATOM 537 O O . GLU A 1 67 ? 14.232 -2.655 -7.078 1.00 84.38 67 GLU A O 1
ATOM 542 N N . MET A 1 68 ? 15.057 -0.890 -8.195 1.00 87.44 68 MET A N 1
ATOM 543 C CA . MET A 1 68 ? 14.859 0.072 -7.111 1.00 87.44 68 MET A CA 1
ATOM 544 C C . MET A 1 68 ? 13.372 0.282 -6.804 1.00 87.44 68 MET A C 1
ATOM 546 O O . MET A 1 68 ? 12.981 0.338 -5.637 1.00 87.44 68 MET A O 1
ATOM 550 N N . GLU A 1 69 ? 12.530 0.355 -7.836 1.00 84.50 69 GLU A N 1
ATOM 551 C CA . GLU A 1 69 ? 11.078 0.410 -7.672 1.00 84.5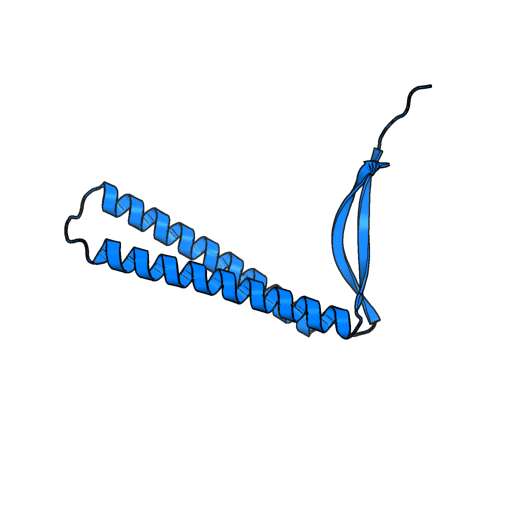0 69 GLU A CA 1
ATOM 552 C C . GLU A 1 69 ? 10.543 -0.863 -7.015 1.00 84.50 69 GLU A C 1
ATOM 554 O O . GLU A 1 69 ? 9.772 -0.756 -6.062 1.00 84.50 69 GLU A O 1
ATOM 559 N N . ARG A 1 70 ? 11.000 -2.054 -7.429 1.00 85.38 70 ARG A N 1
ATOM 560 C CA . ARG A 1 70 ? 10.608 -3.321 -6.790 1.00 85.38 70 ARG A CA 1
ATOM 561 C C . ARG A 1 70 ? 10.961 -3.325 -5.305 1.00 85.38 70 ARG A C 1
ATOM 563 O O . ARG A 1 70 ? 10.115 -3.654 -4.480 1.00 85.38 70 ARG A O 1
ATOM 570 N N . GLN A 1 71 ? 12.182 -2.924 -4.952 1.00 86.38 71 GLN A N 1
ATOM 571 C CA . GLN A 1 71 ? 12.619 -2.850 -3.553 1.00 86.38 71 GLN A CA 1
ATOM 572 C C . GLN A 1 71 ? 11.771 -1.870 -2.736 1.00 86.38 71 GLN A C 1
ATOM 574 O O . GLN A 1 71 ? 11.407 -2.168 -1.599 1.00 86.38 71 GLN A O 1
ATOM 579 N N . ARG A 1 72 ? 11.404 -0.725 -3.322 1.00 86.00 72 ARG A N 1
ATOM 580 C CA . ARG A 1 72 ? 10.515 0.246 -2.677 1.00 86.00 72 ARG A CA 1
ATOM 581 C C . ARG A 1 72 ? 9.123 -0.337 -2.431 1.00 86.00 72 ARG A C 1
ATOM 583 O O . ARG A 1 72 ? 8.601 -0.188 -1.329 1.00 86.00 72 ARG A O 1
ATOM 590 N N . GLN A 1 73 ? 8.543 -1.005 -3.429 1.00 81.38 73 GLN A N 1
ATOM 591 C CA . GLN A 1 73 ? 7.221 -1.625 -3.300 1.00 81.38 73 GLN A CA 1
ATOM 592 C C . GLN A 1 73 ? 7.224 -2.779 -2.291 1.00 81.38 73 GLN A C 1
ATOM 594 O O . GLN A 1 73 ? 6.301 -2.877 -1.485 1.00 81.38 73 GLN A O 1
ATOM 599 N N . GLU A 1 74 ? 8.280 -3.597 -2.253 1.00 82.50 74 GLU A N 1
ATOM 600 C CA . GLU A 1 74 ? 8.409 -4.667 -1.256 1.00 82.50 74 GLU A CA 1
ATOM 601 C C . GLU A 1 74 ? 8.541 -4.099 0.166 1.00 82.50 74 GLU A C 1
ATOM 603 O O . GLU A 1 74 ? 7.929 -4.614 1.099 1.00 82.50 74 GLU A O 1
ATOM 608 N N . GLY A 1 75 ? 9.263 -2.986 0.340 1.00 83.75 75 GLY A N 1
ATOM 609 C CA . GLY A 1 75 ? 9.306 -2.265 1.616 1.00 83.75 75 GLY A CA 1
ATOM 610 C C . GLY A 1 75 ? 7.915 -1.811 2.070 1.00 83.75 75 GLY A C 1
ATOM 611 O O . GLY A 1 75 ? 7.500 -2.102 3.191 1.00 83.75 75 GLY A O 1
ATOM 612 N N . THR A 1 76 ? 7.148 -1.184 1.174 1.00 79.50 76 THR A N 1
ATOM 613 C CA . THR A 1 76 ? 5.757 -0.784 1.451 1.00 79.50 76 THR A CA 1
ATOM 614 C C . THR A 1 76 ? 4.864 -1.986 1.768 1.00 79.50 76 THR A C 1
ATOM 616 O O . THR A 1 76 ? 4.032 -1.918 2.672 1.00 79.50 76 THR A O 1
ATOM 619 N N . ARG A 1 77 ? 5.047 -3.113 1.076 1.00 81.31 77 ARG A N 1
ATOM 620 C CA . ARG A 1 77 ? 4.325 -4.360 1.347 1.00 81.31 77 ARG A CA 1
ATOM 621 C C . ARG A 1 77 ? 4.603 -4.884 2.756 1.00 81.31 77 ARG A C 1
ATOM 623 O O . ARG A 1 77 ? 3.661 -5.241 3.461 1.00 81.31 77 ARG A O 1
ATOM 630 N N . ILE A 1 78 ? 5.868 -4.908 3.176 1.00 82.94 78 ILE A N 1
ATOM 631 C CA . ILE A 1 78 ? 6.272 -5.343 4.521 1.00 82.94 78 ILE A CA 1
ATOM 632 C C . ILE A 1 78 ? 5.652 -4.431 5.586 1.00 82.94 78 ILE A C 1
ATOM 634 O O . ILE A 1 78 ? 5.101 -4.929 6.568 1.00 82.94 78 ILE A O 1
ATOM 638 N N . GLU A 1 79 ? 5.677 -3.113 5.379 1.00 82.81 79 GLU A N 1
ATOM 639 C CA . GLU A 1 79 ? 5.039 -2.151 6.285 1.00 82.81 79 GLU A CA 1
ATOM 640 C C . GLU A 1 79 ? 3.523 -2.366 6.385 1.00 82.81 79 GLU A C 1
ATOM 642 O O . GLU A 1 79 ? 2.968 -2.386 7.484 1.00 82.81 79 GLU A O 1
ATOM 647 N N . LEU A 1 80 ? 2.840 -2.576 5.255 1.00 78.62 80 LEU A N 1
ATOM 648 C CA . LEU A 1 80 ? 1.403 -2.859 5.237 1.00 78.62 80 LEU A CA 1
ATOM 649 C C . LEU A 1 80 ? 1.072 -4.189 5.926 1.00 78.62 80 LEU A C 1
ATOM 651 O O . LEU A 1 80 ? 0.088 -4.269 6.657 1.00 78.62 80 LEU A O 1
ATOM 655 N N . GLN A 1 81 ? 1.907 -5.216 5.756 1.00 80.75 81 GLN A N 1
ATOM 656 C CA . GLN A 1 81 ? 1.755 -6.487 6.467 1.00 80.75 81 GLN A CA 1
ATOM 657 C C . GLN A 1 81 ? 1.987 -6.346 7.973 1.00 80.75 81 GLN A C 1
ATOM 659 O O . GLN A 1 81 ? 1.292 -6.997 8.752 1.00 80.75 81 GLN A O 1
ATOM 664 N N . ALA A 1 82 ? 2.937 -5.512 8.400 1.00 83.12 82 ALA A N 1
ATOM 665 C CA . ALA A 1 82 ? 3.139 -5.214 9.815 1.00 83.12 82 ALA A CA 1
ATOM 666 C C . ALA A 1 82 ? 1.899 -4.523 10.404 1.00 83.12 82 ALA A C 1
ATOM 668 O O . ALA A 1 82 ? 1.358 -4.995 11.403 1.00 83.12 82 ALA A O 1
ATOM 669 N N . ARG A 1 83 ? 1.365 -3.504 9.713 1.00 77.69 83 ARG A N 1
ATOM 670 C CA . ARG A 1 83 ? 0.114 -2.828 10.102 1.00 77.69 83 ARG A CA 1
ATOM 671 C C . ARG A 1 83 ? -1.086 -3.769 10.139 1.00 77.69 83 ARG A C 1
ATOM 673 O O . ARG A 1 83 ? -1.936 -3.623 11.008 1.00 77.69 83 ARG A O 1
ATOM 680 N N . LEU A 1 84 ? -1.162 -4.746 9.233 1.00 78.06 84 LEU A N 1
ATOM 681 C CA . LEU A 1 84 ? -2.218 -5.762 9.245 1.00 78.06 84 LEU A CA 1
ATOM 682 C C . LEU A 1 84 ? -2.148 -6.634 10.504 1.00 78.06 84 LEU A C 1
ATOM 684 O O . LEU A 1 84 ? -3.179 -6.900 11.115 1.00 78.06 84 LEU A O 1
ATOM 688 N N . ARG A 1 85 ? -0.946 -7.056 10.915 1.00 80.06 85 ARG A N 1
ATOM 689 C CA . ARG A 1 85 ? -0.763 -7.826 12.156 1.00 80.06 85 ARG A CA 1
ATOM 690 C C . ARG A 1 85 ? -1.134 -6.994 13.379 1.00 80.06 85 ARG A C 1
ATOM 692 O O . ARG A 1 85 ? -1.881 -7.470 14.225 1.00 80.06 85 ARG A O 1
ATOM 699 N N . GLU A 1 86 ? -0.693 -5.739 13.429 1.00 79.38 86 GLU A N 1
ATOM 700 C CA . GLU A 1 86 ? -1.086 -4.804 14.490 1.00 79.38 86 GLU A CA 1
ATOM 701 C C . GLU A 1 86 ? -2.609 -4.622 14.536 1.00 79.38 86 GLU A C 1
ATOM 703 O O . GLU A 1 86 ? -3.208 -4.705 15.605 1.00 79.38 86 GLU A O 1
ATOM 708 N N . ALA A 1 87 ? -3.257 -4.461 13.377 1.00 74.81 87 ALA A N 1
ATOM 709 C CA . ALA A 1 87 ? -4.709 -4.352 13.257 1.00 74.81 87 ALA A CA 1
ATOM 710 C C . ALA A 1 87 ? -5.443 -5.610 13.750 1.00 74.81 87 ALA A C 1
ATOM 712 O O . ALA A 1 87 ? -6.514 -5.510 14.355 1.00 74.81 87 ALA A O 1
ATOM 713 N N . GLN A 1 88 ? -4.880 -6.797 13.509 1.00 75.38 88 GLN A N 1
ATOM 714 C CA . GLN A 1 88 ? -5.417 -8.071 13.993 1.00 75.38 88 GLN A CA 1
ATOM 715 C C . GLN A 1 88 ? -5.289 -8.212 15.515 1.00 75.38 88 GLN A C 1
ATOM 717 O O . GLN A 1 88 ? -6.220 -8.725 16.143 1.00 75.38 88 GLN A O 1
ATOM 722 N N . ASP A 1 89 ? -4.222 -7.681 16.111 1.00 78.12 89 ASP A N 1
ATOM 723 C CA . ASP A 1 89 ? -3.993 -7.687 17.562 1.00 78.12 89 ASP A CA 1
ATOM 724 C C . ASP A 1 89 ? -4.766 -6.595 18.324 1.00 78.12 89 ASP A C 1
ATOM 726 O O . ASP A 1 89 ? -4.820 -6.620 19.556 1.00 78.12 89 ASP A O 1
ATOM 730 N N . LEU A 1 90 ? -5.441 -5.667 17.630 1.00 72.12 90 LEU A N 1
ATOM 731 C CA . LEU A 1 90 ? -6.276 -4.660 18.291 1.00 72.12 90 LEU A CA 1
ATOM 732 C C . LEU A 1 90 ? -7.385 -5.306 19.124 1.00 72.12 90 LEU A C 1
ATOM 734 O O . LEU A 1 90 ? -8.256 -6.020 18.611 1.00 72.12 90 LEU A O 1
ATOM 738 N N . GLN A 1 91 ? -7.377 -5.014 20.420 1.00 68.88 91 GLN A N 1
ATOM 739 C CA . GLN A 1 91 ? -8.438 -5.417 21.332 1.00 68.88 91 GLN A CA 1
ATOM 740 C C . GLN A 1 91 ? -9.702 -4.585 21.091 1.00 68.88 91 GLN A C 1
ATOM 742 O O . GLN A 1 91 ? -9.645 -3.394 20.803 1.00 68.88 91 GLN A O 1
ATOM 747 N N . LEU A 1 92 ? -10.866 -5.222 21.205 1.00 64.62 92 LEU A N 1
ATOM 748 C CA . LEU A 1 92 ? -12.145 -4.519 21.124 1.00 64.62 92 LEU A CA 1
ATOM 749 C C . LEU A 1 92 ? -12.259 -3.512 22.276 1.00 64.62 92 LEU A C 1
ATOM 751 O O . LEU A 1 92 ? -11.828 -3.796 23.393 1.00 64.62 92 LEU A O 1
ATOM 755 N N . ASN A 1 93 ? -12.882 -2.365 22.006 1.00 59.72 93 ASN A N 1
ATOM 756 C CA . ASN A 1 93 ? -13.077 -1.264 22.959 1.00 59.72 93 ASN A CA 1
ATOM 757 C C . ASN A 1 93 ? -11.800 -0.535 23.415 1.00 59.72 93 ASN A C 1
ATOM 759 O O . ASN A 1 93 ? -11.870 0.260 24.352 1.00 59.72 93 ASN A O 1
ATOM 763 N N . THR A 1 94 ? -10.649 -0.752 22.772 1.00 61.12 94 THR A N 1
ATOM 764 C CA . THR A 1 94 ? -9.472 0.103 22.984 1.00 61.12 94 THR A CA 1
ATOM 765 C C . THR A 1 94 ? -9.508 1.323 22.066 1.00 61.12 94 THR A C 1
ATOM 767 O O . THR A 1 94 ? -10.175 1.335 21.026 1.00 61.12 94 THR A O 1
ATOM 770 N N . GLU A 1 95 ? -8.828 2.393 22.480 1.00 56.78 95 GLU A N 1
ATOM 771 C CA . GLU A 1 95 ? -8.643 3.580 21.648 1.00 56.78 95 GLU A CA 1
ATOM 772 C C . GLU A 1 95 ? -7.580 3.284 20.586 1.00 56.78 95 GLU A C 1
ATOM 774 O O . GLU A 1 95 ? -6.412 3.078 20.918 1.00 56.78 95 GLU A O 1
ATOM 779 N N . PHE A 1 96 ? -7.971 3.290 19.309 1.00 63.28 96 PHE A N 1
ATOM 780 C CA . PHE A 1 96 ? -7.020 3.210 18.206 1.00 63.28 96 PHE A CA 1
ATOM 781 C C . PHE A 1 96 ? -6.764 4.598 17.621 1.00 63.28 96 PHE A C 1
ATOM 783 O O . PHE A 1 96 ? -7.684 5.334 17.247 1.00 63.28 96 PHE A O 1
ATOM 790 N N . LEU A 1 97 ? -5.483 4.951 17.555 1.00 60.44 97 LEU A N 1
ATOM 791 C CA . LEU A 1 97 ? -4.976 6.158 16.916 1.00 60.44 97 LEU A CA 1
ATOM 792 C C . LEU A 1 97 ? -5.012 5.961 15.397 1.00 60.44 97 LEU A C 1
ATOM 794 O O . LEU A 1 97 ? -4.078 5.425 14.811 1.00 60.44 97 LEU A O 1
ATOM 798 N N . GLN A 1 98 ? -6.097 6.400 14.755 1.00 53.69 98 GLN A N 1
ATOM 799 C CA . GLN A 1 98 ? -6.273 6.261 13.302 1.00 53.69 98 GLN A CA 1
ATOM 800 C C . GLN A 1 98 ? -5.390 7.241 12.501 1.00 53.69 98 GLN A C 1
ATOM 802 O O . GLN A 1 98 ? -5.211 7.084 11.295 1.00 53.69 98 GLN A O 1
ATOM 807 N N . GLY A 1 99 ? -4.808 8.232 13.178 1.00 53.16 99 GLY A N 1
ATOM 808 C CA . GLY A 1 99 ? -3.881 9.208 12.617 1.00 53.16 99 GLY A CA 1
ATOM 809 C C . GLY A 1 99 ? -4.130 10.615 13.155 1.00 53.16 99 GLY A C 1
ATOM 810 O O . GLY A 1 99 ? -5.126 10.890 13.830 1.00 53.16 99 GLY A O 1
ATOM 811 N N . THR A 1 100 ? -3.200 11.513 12.846 1.00 39.62 100 THR A N 1
ATOM 812 C CA . THR A 1 100 ? -3.309 12.943 13.146 1.00 39.62 100 THR A CA 1
ATOM 813 C C . THR A 1 100 ? -3.783 13.652 11.884 1.00 39.62 100 THR A C 1
ATOM 815 O O . THR A 1 100 ? -3.110 13.580 10.859 1.00 39.62 100 THR A O 1
ATOM 818 N N . ILE A 1 101 ? -4.928 14.329 11.948 1.00 40.22 101 ILE A N 1
ATOM 819 C CA . ILE A 1 101 ? -5.357 15.264 10.902 1.00 40.22 101 ILE A CA 1
ATOM 820 C C . ILE A 1 101 ? -5.091 16.694 11.376 1.00 40.22 101 ILE A C 1
ATOM 822 O O . ILE A 1 101 ? -5.318 17.036 12.540 1.00 40.22 101 ILE A O 1
ATOM 826 N N . GLU A 1 102 ? -4.593 17.545 10.485 1.00 29.91 102 GLU A N 1
ATOM 827 C CA . GLU A 1 102 ? -4.460 18.973 10.768 1.00 29.91 102 GLU A CA 1
ATOM 828 C C . GLU A 1 102 ? -5.834 19.635 10.625 1.00 29.91 102 GLU A C 1
ATOM 830 O O . GLU A 1 102 ? -6.413 19.685 9.540 1.00 29.91 102 GLU A O 1
ATOM 835 N N . GLY A 1 103 ? -6.391 20.102 11.744 1.00 35.66 103 GLY A N 1
ATOM 836 C CA . GLY A 1 103 ? -7.620 20.889 11.757 1.00 35.66 103 GLY A CA 1
ATOM 837 C C . GLY A 1 103 ? -7.288 22.379 11.747 1.00 35.66 103 GLY A C 1
ATOM 838 O O . GLY A 1 103 ? -6.447 22.831 12.527 1.00 35.66 103 GLY A O 1
ATOM 839 N N . THR A 1 104 ? -7.959 23.148 10.889 1.00 32.53 104 THR A N 1
ATOM 840 C CA . THR A 1 104 ? -7.871 24.619 10.886 1.00 32.53 104 THR A CA 1
ATOM 841 C C . THR A 1 104 ? -9.081 25.187 11.636 1.00 32.53 104 THR A C 1
ATOM 843 O O . THR A 1 104 ? -10.202 24.760 11.354 1.00 32.53 104 THR A O 1
ATOM 846 N N . VAL A 1 105 ? -8.865 26.105 12.590 1.00 48.66 105 VAL A N 1
ATOM 847 C CA . VAL A 1 105 ? -9.919 26.820 13.347 1.00 48.66 105 VAL A CA 1
ATOM 848 C C . VAL A 1 105 ? -9.759 28.323 13.166 1.00 48.66 105 VAL A C 1
ATOM 850 O O . VAL A 1 105 ? -8.598 28.798 13.226 1.00 48.66 105 VAL A O 1
#

Mean predicted aligned error: 11.51 Å

Secondary structure (DSSP, 8-state):
-PPPP-EEEEEEEEE--HHHHHHHHHHHHHHHHHHHHHHHHHHHHHHHHHH-----HHHHHHHHHHHHHHHHHHHHHHHHHHHHHHHHHPPTT-EEEEEEEEEE-

Foldseek 3Di:
DDDDKDKDWDWDWDQADPVNLVVVLVVLVVVLVVLVVVLVVLVVVLVVLVPPPDPDPVSVVVNVVSVVVNVVSVVVNVVSVVVSVVSVPDDGRDTDRPDIDTDMD

Organism: NCBI:txid2569760